Protein AF-A0A087U2T3-F1 (afdb_monomer_lite)

pLDDT: mean 76.23, std 14.1, range [38.44, 92.0]

Organism: Stegodyphus mimosarum (NCBI:txid407821)

Structure (mmCIF, N/CA/C/O backbone):
data_AF-A0A087U2T3-F1
#
_entry.id   AF-A0A087U2T3-F1
#
loop_
_atom_site.group_PDB
_atom_site.id
_atom_site.type_symbol
_atom_site.label_atom_id
_atom_site.label_alt_id
_atom_site.label_comp_id
_atom_site.label_asym_id
_atom_site.label_entity_id
_atom_site.label_seq_id
_atom_site.pdbx_PDB_ins_code
_atom_site.Cartn_x
_atom_site.Cartn_y
_atom_site.Cartn_z
_atom_site.occupancy
_atom_site.B_iso_or_equiv
_atom_site.auth_seq_id
_atom_site.auth_comp_id
_atom_site.auth_asym_id
_atom_site.auth_atom_id
_atom_site.pdbx_PDB_model_num
ATOM 1 N N . MET A 1 1 ? 1.652 -4.474 -56.822 1.00 38.44 1 MET A N 1
ATOM 2 C CA . MET A 1 1 ? 2.718 -4.972 -55.928 1.00 38.44 1 MET A CA 1
ATOM 3 C C . MET A 1 1 ? 3.278 -3.776 -55.171 1.00 38.44 1 MET A C 1
ATOM 5 O O . MET A 1 1 ? 4.073 -3.035 -55.727 1.00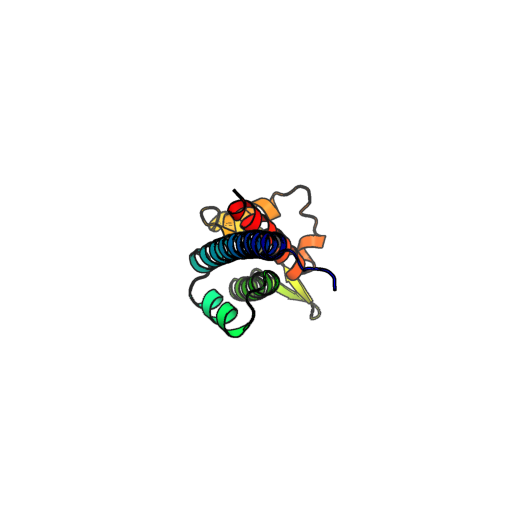 38.44 1 MET A O 1
ATOM 9 N N . MET A 1 2 ? 2.769 -3.500 -53.968 1.00 44.72 2 MET A N 1
ATOM 10 C CA . MET A 1 2 ? 3.305 -2.436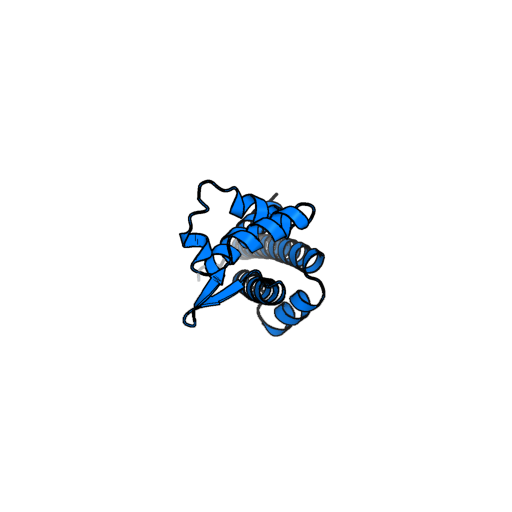 -53.112 1.00 44.72 2 MET A CA 1
ATOM 11 C C . MET A 1 2 ? 4.484 -3.017 -52.333 1.00 44.72 2 MET A C 1
ATOM 13 O O . MET A 1 2 ? 4.301 -3.924 -51.525 1.00 44.72 2 MET A O 1
ATOM 17 N N . GLY A 1 3 ? 5.692 -2.541 -52.640 1.00 48.22 3 GLY A N 1
ATOM 18 C CA . GLY A 1 3 ? 6.906 -2.896 -51.916 1.00 48.22 3 GLY A CA 1
ATOM 19 C C . GLY A 1 3 ? 6.799 -2.401 -50.480 1.00 48.22 3 GLY A C 1
ATOM 20 O O . GLY A 1 3 ? 6.889 -1.202 -50.222 1.00 48.22 3 GLY A O 1
ATOM 21 N N . LEU A 1 4 ? 6.562 -3.329 -49.555 1.00 48.16 4 LEU A N 1
ATOM 22 C CA . LEU A 1 4 ? 6.603 -3.070 -48.125 1.00 48.16 4 LEU A CA 1
ATOM 23 C C . LEU A 1 4 ? 8.056 -2.722 -47.778 1.00 48.16 4 LEU A C 1
ATOM 25 O O . LEU A 1 4 ? 8.941 -3.575 -47.785 1.00 48.16 4 LEU A O 1
ATOM 29 N N . ASN A 1 5 ? 8.306 -1.429 -47.603 1.00 53.88 5 ASN A N 1
ATOM 30 C CA . ASN A 1 5 ? 9.637 -0.853 -47.500 1.00 53.88 5 ASN A CA 1
ATOM 31 C C . ASN A 1 5 ? 10.332 -1.410 -46.242 1.00 53.88 5 ASN A C 1
ATOM 33 O O . ASN A 1 5 ? 9.927 -1.097 -45.123 1.00 53.88 5 ASN A O 1
ATOM 37 N N . TRP A 1 6 ? 11.355 -2.256 -46.415 1.00 50.69 6 TRP A N 1
ATOM 38 C CA . TRP A 1 6 ? 12.090 -2.958 -45.343 1.00 50.69 6 TRP A CA 1
ATOM 39 C C . TRP A 1 6 ? 12.544 -2.021 -44.205 1.00 50.69 6 TRP A C 1
ATOM 41 O O . TRP A 1 6 ? 12.528 -2.388 -43.032 1.00 50.69 6 TRP A O 1
ATOM 51 N N . GLN A 1 7 ? 12.842 -0.762 -44.534 1.00 49.47 7 GLN A N 1
ATOM 52 C CA . GLN A 1 7 ? 13.206 0.288 -43.578 1.00 49.47 7 GLN A CA 1
ATOM 53 C C . GLN A 1 7 ? 12.077 0.649 -42.587 1.00 49.47 7 GLN A C 1
ATOM 55 O O . GLN A 1 7 ? 12.356 0.948 -41.428 1.00 49.47 7 GLN A O 1
ATOM 60 N N . VAL A 1 8 ? 10.806 0.574 -43.000 1.00 53.56 8 VAL A N 1
ATOM 61 C CA . VAL A 1 8 ? 9.640 0.872 -42.144 1.00 53.56 8 VAL A CA 1
ATOM 62 C C . VAL A 1 8 ? 9.390 -0.258 -41.140 1.00 53.56 8 VAL A C 1
ATOM 64 O O . VAL A 1 8 ? 9.059 0.008 -39.986 1.00 53.56 8 VAL A O 1
ATOM 67 N N . LEU A 1 9 ? 9.617 -1.514 -41.542 1.00 53.47 9 LEU A N 1
ATOM 68 C CA . LEU A 1 9 ? 9.526 -2.677 -40.651 1.00 53.47 9 LEU A CA 1
ATOM 69 C C . LEU A 1 9 ? 10.614 -2.658 -39.567 1.00 53.47 9 LEU A C 1
ATOM 71 O O . LEU A 1 9 ? 10.316 -2.928 -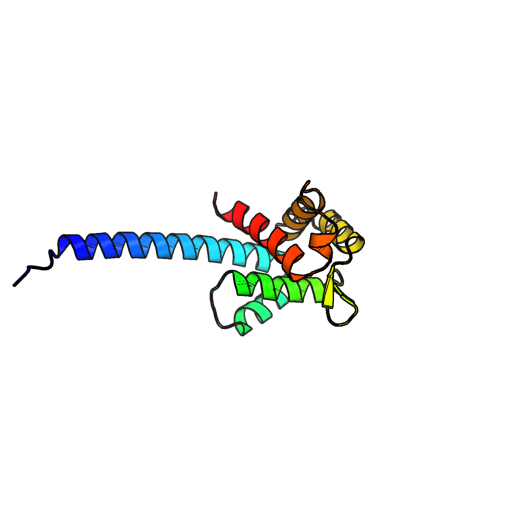38.404 1.00 53.47 9 LEU A O 1
ATOM 75 N N . CYS A 1 10 ? 11.850 -2.286 -39.915 1.00 50.34 10 CYS A N 1
ATOM 76 C CA . CYS A 1 10 ? 12.934 -2.159 -38.938 1.00 50.34 10 CYS A CA 1
ATOM 77 C C . CYS A 1 10 ? 12.682 -1.030 -37.928 1.00 50.34 10 CYS A C 1
ATOM 79 O O . CYS A 1 10 ? 12.897 -1.228 -36.735 1.00 50.34 10 CYS A O 1
ATOM 81 N N . LEU A 1 11 ? 12.174 0.128 -38.368 1.00 50.56 11 LEU A N 1
ATOM 82 C CA . LEU A 1 11 ? 11.835 1.234 -37.464 1.00 50.56 11 LEU A CA 1
ATOM 83 C C . LEU A 1 11 ? 10.682 0.866 -36.518 1.00 50.56 11 LEU A C 1
ATOM 85 O O . LEU A 1 11 ? 10.800 1.074 -35.313 1.00 50.56 11 LEU A O 1
ATOM 89 N N . ALA A 1 12 ? 9.608 0.251 -37.024 1.00 51.53 12 ALA A N 1
ATOM 90 C CA . ALA A 1 12 ? 8.486 -0.194 -36.192 1.00 51.53 12 ALA A CA 1
ATOM 91 C C . ALA A 1 12 ? 8.906 -1.242 -35.144 1.00 51.53 12 ALA A C 1
ATOM 93 O O . ALA A 1 12 ? 8.437 -1.195 -34.007 1.00 51.53 12 ALA A O 1
ATOM 94 N N . ALA A 1 13 ? 9.827 -2.148 -35.493 1.00 48.47 13 ALA A N 1
ATOM 95 C CA . ALA A 1 13 ? 10.389 -3.111 -34.550 1.00 48.47 13 ALA A CA 1
ATOM 96 C C . ALA A 1 13 ? 11.211 -2.425 -33.446 1.00 48.47 13 ALA A C 1
ATOM 98 O O . ALA A 1 13 ? 11.052 -2.768 -32.281 1.00 48.47 13 ALA A O 1
ATOM 99 N N . ILE A 1 14 ? 12.029 -1.419 -33.768 1.00 52.19 14 ILE A N 1
ATOM 100 C CA . ILE A 1 14 ? 12.837 -0.691 -32.773 1.00 52.19 14 ILE A CA 1
ATOM 101 C C . ILE A 1 14 ? 11.945 0.098 -31.801 1.00 52.19 14 ILE A C 1
ATOM 103 O O . ILE A 1 14 ? 12.166 0.039 -30.592 1.00 52.19 14 ILE A O 1
ATOM 107 N N . PHE A 1 15 ? 10.897 0.769 -32.296 1.00 46.47 15 PHE A N 1
ATOM 108 C CA . PHE A 1 15 ? 9.927 1.459 -31.434 1.00 46.47 15 PHE A CA 1
ATOM 109 C C . PHE A 1 15 ? 9.133 0.481 -30.558 1.00 46.47 15 PHE A C 1
ATOM 111 O O . PHE A 1 15 ? 8.950 0.737 -29.370 1.00 46.47 15 PHE A O 1
ATOM 118 N N . ALA A 1 16 ? 8.703 -0.663 -31.099 1.00 45.94 16 ALA A N 1
ATOM 119 C CA . ALA A 1 16 ? 8.009 -1.684 -30.318 1.00 45.94 16 ALA A CA 1
ATOM 120 C C . ALA A 1 16 ? 8.917 -2.304 -29.240 1.00 45.94 16 ALA A C 1
ATOM 122 O O . ALA A 1 16 ? 8.475 -2.495 -28.111 1.00 45.94 16 ALA A O 1
ATOM 123 N N . ILE A 1 17 ? 10.190 -2.572 -29.548 1.00 47.75 17 ILE A N 1
ATOM 124 C CA . ILE A 1 17 ? 11.160 -3.122 -28.590 1.00 47.75 17 ILE A CA 1
ATOM 125 C C . ILE A 1 17 ? 11.495 -2.097 -27.499 1.00 47.75 17 ILE A C 1
ATOM 127 O O . ILE A 1 17 ? 11.540 -2.474 -26.331 1.00 47.75 17 ILE A O 1
ATOM 131 N N . GLY A 1 18 ? 11.662 -0.814 -27.845 1.00 43.38 18 GLY A N 1
ATOM 132 C CA . GLY A 1 18 ? 11.885 0.264 -26.872 1.00 43.38 18 GLY A CA 1
ATOM 133 C C . GLY A 1 18 ? 10.723 0.408 -25.886 1.00 43.38 18 GLY A C 1
ATOM 134 O O . GLY A 1 18 ? 10.920 0.333 -24.679 1.00 43.38 18 GLY A O 1
ATOM 135 N N . VAL A 1 19 ? 9.486 0.464 -26.392 1.00 51.56 19 VAL A N 1
ATOM 136 C CA . VAL A 1 19 ? 8.275 0.560 -25.555 1.00 51.56 19 VAL A CA 1
ATOM 137 C C . VAL A 1 19 ? 8.071 -0.688 -24.683 1.00 51.56 19 VAL A C 1
ATOM 139 O O . VAL A 1 19 ? 7.580 -0.594 -23.556 1.00 51.56 19 VAL A O 1
ATOM 142 N N . VAL A 1 20 ? 8.438 -1.878 -25.166 1.00 54.06 20 VAL A N 1
ATOM 143 C CA . VAL A 1 20 ? 8.369 -3.117 -24.371 1.00 54.06 20 VAL A CA 1
ATOM 144 C C . VAL A 1 20 ? 9.475 -3.162 -23.309 1.00 54.06 20 VAL A C 1
ATOM 146 O O . VAL A 1 20 ? 9.209 -3.584 -22.184 1.00 54.06 20 VAL A O 1
ATOM 149 N N . ALA A 1 21 ? 10.686 -2.694 -23.621 1.00 57.06 21 ALA A N 1
ATOM 150 C CA . ALA A 1 21 ? 11.801 -2.625 -22.678 1.00 57.06 21 ALA A CA 1
ATOM 151 C C . ALA A 1 21 ? 11.535 -1.625 -21.539 1.00 57.06 21 ALA A C 1
ATOM 153 O O . ALA A 1 21 ? 11.720 -1.979 -20.372 1.00 57.06 21 ALA A O 1
ATOM 154 N N . ASP A 1 22 ? 11.005 -0.441 -21.857 1.00 59.69 22 ASP A N 1
ATOM 155 C CA . ASP A 1 22 ? 10.621 0.578 -20.869 1.00 59.69 22 ASP A CA 1
ATOM 156 C C . ASP A 1 22 ? 9.518 0.067 -19.929 1.00 59.69 22 ASP A C 1
ATOM 158 O O . ASP A 1 22 ? 9.569 0.254 -18.709 1.00 59.69 22 ASP A O 1
ATOM 162 N N . ASN A 1 23 ? 8.543 -0.671 -20.471 1.00 69.38 23 ASN A N 1
ATOM 163 C CA . ASN A 1 23 ? 7.504 -1.308 -19.663 1.00 69.38 23 ASN A CA 1
ATOM 164 C C . ASN A 1 23 ? 8.059 -2.420 -18.760 1.00 69.38 23 ASN A C 1
ATOM 166 O O . ASN A 1 23 ? 7.623 -2.550 -17.615 1.00 69.38 23 ASN A O 1
ATOM 170 N N . ASN A 1 24 ? 9.036 -3.199 -19.231 1.00 74.31 24 ASN A N 1
ATOM 171 C CA . ASN A 1 24 ? 9.676 -4.236 -18.420 1.00 74.31 24 ASN A CA 1
ATOM 172 C C . ASN A 1 24 ? 10.501 -3.641 -17.271 1.00 74.31 24 ASN A C 1
ATOM 174 O O . ASN A 1 24 ? 10.446 -4.159 -16.157 1.00 74.31 24 ASN A O 1
ATOM 178 N N . ALA A 1 25 ? 11.228 -2.546 -17.507 1.00 81.31 25 ALA A N 1
ATOM 179 C CA . ALA A 1 25 ? 11.977 -1.849 -16.464 1.00 81.31 25 ALA A CA 1
ATOM 180 C C . ALA A 1 25 ? 11.047 -1.309 -15.365 1.0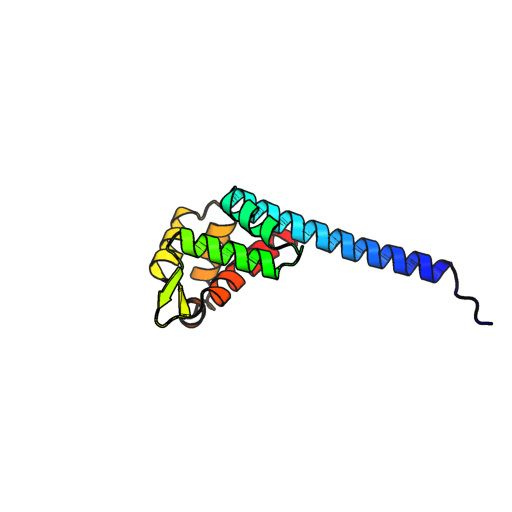0 81.31 25 ALA A C 1
ATOM 182 O O . ALA A 1 25 ? 11.294 -1.531 -14.177 1.00 81.31 25 ALA A O 1
ATOM 183 N N . LEU A 1 26 ? 9.926 -0.693 -15.757 1.00 82.56 26 LEU A N 1
ATOM 184 C CA . LEU A 1 26 ? 8.907 -0.213 -14.825 1.00 82.56 26 LEU A CA 1
ATOM 185 C C . LEU A 1 26 ? 8.312 -1.356 -13.990 1.00 82.56 26 LEU A C 1
ATOM 187 O O . LEU A 1 26 ? 8.227 -1.251 -12.765 1.00 82.56 26 LEU A O 1
ATOM 191 N N . ILE A 1 27 ? 7.925 -2.462 -14.633 1.00 79.62 27 ILE A N 1
ATOM 192 C CA . ILE A 1 27 ? 7.368 -3.639 -13.950 1.00 79.62 27 ILE A CA 1
ATOM 193 C C . ILE A 1 27 ? 8.391 -4.238 -12.977 1.00 79.62 27 ILE A C 1
ATOM 195 O O . ILE A 1 27 ? 8.037 -4.536 -11.837 1.00 79.62 27 ILE A O 1
ATOM 199 N N . ASN A 1 28 ? 9.655 -4.361 -13.388 1.00 83.81 28 ASN A N 1
ATOM 200 C CA . ASN A 1 28 ? 10.724 -4.893 -12.544 1.00 83.81 28 ASN A CA 1
ATOM 201 C C . ASN A 1 28 ? 11.023 -3.987 -11.345 1.00 83.81 28 ASN A C 1
ATOM 203 O O . ASN A 1 28 ? 11.206 -4.491 -10.239 1.00 83.81 28 ASN A O 1
ATOM 207 N N . CYS A 1 29 ? 11.025 -2.663 -11.531 1.00 87.50 29 CYS A N 1
ATOM 208 C CA . CYS A 1 29 ? 11.189 -1.715 -10.429 1.00 87.50 29 CYS A CA 1
ATOM 209 C C . CYS A 1 29 ? 10.047 -1.836 -9.413 1.00 87.50 29 CYS A C 1
ATOM 211 O O . CYS A 1 29 ? 10.295 -1.950 -8.211 1.00 87.50 29 CYS A O 1
ATOM 213 N N . ILE A 1 30 ? 8.798 -1.867 -9.892 1.00 86.25 30 ILE A N 1
ATOM 214 C CA . ILE A 1 30 ? 7.623 -2.025 -9.032 1.00 86.25 30 ILE A CA 1
ATOM 215 C C . ILE A 1 30 ? 7.719 -3.347 -8.268 1.00 86.25 30 ILE A C 1
ATOM 217 O O . ILE A 1 30 ? 7.632 -3.342 -7.043 1.00 86.25 30 ILE A O 1
ATOM 221 N N . HIS A 1 31 ? 7.957 -4.462 -8.964 1.00 84.19 31 HIS A N 1
ATOM 222 C CA . HIS A 1 31 ? 8.145 -5.765 -8.329 1.00 84.19 31 HIS A CA 1
ATOM 223 C C . HIS A 1 31 ? 9.228 -5.687 -7.253 1.00 84.19 31 HIS A C 1
ATOM 225 O O . HIS A 1 31 ? 8.971 -6.058 -6.112 1.00 84.19 31 HIS A O 1
ATOM 231 N N . GLY A 1 32 ? 10.417 -5.175 -7.585 1.00 86.25 32 GLY A N 1
ATOM 232 C CA . GLY A 1 32 ? 11.546 -5.086 -6.662 1.00 86.25 32 GLY A CA 1
ATOM 233 C C . GLY A 1 32 ? 11.200 -4.350 -5.368 1.00 86.25 32 GLY A C 1
ATOM 234 O O . GLY A 1 32 ? 11.546 -4.829 -4.291 1.00 86.25 32 GLY A O 1
ATOM 235 N N . LYS A 1 33 ? 10.448 -3.246 -5.452 1.00 89.75 33 LYS A N 1
ATOM 236 C CA . LYS A 1 33 ? 9.984 -2.491 -4.276 1.00 89.75 33 LYS A CA 1
ATOM 237 C C . LYS A 1 33 ? 8.984 -3.278 -3.432 1.00 89.75 33 LYS A C 1
ATOM 239 O O . LYS A 1 33 ? 9.116 -3.314 -2.215 1.00 89.75 33 LYS A O 1
ATOM 244 N N . TYR A 1 34 ? 8.016 -3.939 -4.065 1.00 86.56 34 TYR A N 1
ATOM 245 C CA . TYR A 1 34 ? 7.044 -4.760 -3.342 1.00 86.56 34 TYR A CA 1
ATOM 246 C C . TYR A 1 34 ? 7.685 -5.996 -2.698 1.00 86.56 34 TYR A C 1
ATOM 248 O O . TYR A 1 34 ? 7.390 -6.313 -1.550 1.00 86.56 34 TYR A O 1
ATOM 256 N N . LYS A 1 35 ? 8.614 -6.653 -3.397 1.00 86.44 35 LYS A N 1
ATOM 257 C CA . LYS A 1 35 ? 9.379 -7.789 -2.874 1.00 86.44 35 LYS A CA 1
ATOM 258 C C . LYS A 1 35 ? 10.297 -7.386 -1.721 1.00 86.44 35 LYS A C 1
ATOM 260 O O . LYS A 1 35 ? 10.401 -8.141 -0.762 1.00 86.44 35 LYS A O 1
ATOM 265 N N . ALA A 1 36 ? 10.947 -6.224 -1.797 1.00 88.56 36 ALA A N 1
ATOM 266 C CA . ALA A 1 36 ? 11.808 -5.732 -0.723 1.00 88.56 36 ALA A CA 1
ATOM 267 C C . ALA A 1 36 ? 11.035 -5.516 0.587 1.00 88.56 36 ALA A C 1
ATOM 269 O O . ALA A 1 36 ? 11.545 -5.827 1.658 1.00 88.56 36 ALA A O 1
ATOM 270 N N . ASP A 1 37 ? 9.800 -5.027 0.486 1.00 86.62 37 ASP A N 1
ATOM 271 C CA . ASP A 1 37 ? 8.999 -4.646 1.645 1.00 86.62 37 ASP A CA 1
ATOM 272 C C . ASP A 1 37 ? 8.127 -5.796 2.190 1.00 86.62 37 ASP A C 1
ATOM 274 O O . ASP A 1 37 ? 7.896 -5.864 3.394 1.00 86.62 37 ASP A O 1
ATOM 278 N N . LEU A 1 38 ? 7.635 -6.694 1.326 1.00 83.00 38 LEU A N 1
ATOM 279 C CA . LEU A 1 38 ? 6.676 -7.760 1.685 1.00 83.00 38 LEU A CA 1
ATOM 280 C C . LEU A 1 38 ? 7.276 -9.173 1.640 1.00 83.00 38 LEU A C 1
ATOM 282 O O . LEU A 1 38 ? 6.655 -10.138 2.087 1.00 83.00 38 LEU A O 1
ATOM 286 N N . GLY A 1 39 ? 8.480 -9.322 1.089 1.00 83.94 39 GLY A N 1
ATOM 287 C CA . GLY A 1 39 ? 9.227 -10.573 1.105 1.00 83.94 39 GLY A CA 1
ATOM 288 C C . GLY A 1 39 ? 8.566 -11.732 0.348 1.00 83.94 39 GLY A C 1
ATOM 289 O O . GLY A 1 39 ? 8.011 -11.583 -0.745 1.00 83.94 39 GLY A O 1
ATOM 290 N N . SER A 1 40 ? 8.688 -12.929 0.922 1.00 79.44 40 SER A N 1
ATOM 291 C CA . SER A 1 40 ? 8.366 -14.209 0.279 1.00 79.44 40 SER A CA 1
ATOM 292 C C . SER A 1 40 ? 6.872 -14.451 0.058 1.00 79.44 40 SER A C 1
ATOM 294 O O . SER A 1 40 ? 6.509 -15.187 -0.865 1.00 79.44 40 SER A O 1
ATOM 296 N N . ASN A 1 41 ? 5.998 -13.843 0.863 1.00 76.06 41 ASN A N 1
ATOM 297 C CA . ASN A 1 41 ? 4.549 -13.985 0.703 1.00 76.06 41 ASN A CA 1
ATOM 298 C C . ASN A 1 41 ? 4.077 -13.275 -0.572 1.00 76.06 41 ASN A C 1
ATOM 300 O O . ASN A 1 41 ? 3.423 -13.892 -1.420 1.00 76.06 41 ASN A O 1
ATOM 304 N N . TYR A 1 42 ? 4.563 -12.047 -0.792 1.00 82.81 42 TYR A N 1
ATOM 305 C CA . TYR A 1 42 ? 4.355 -11.325 -2.043 1.00 82.81 42 TYR A CA 1
ATOM 306 C C . TYR A 1 42 ? 4.873 -12.115 -3.246 1.00 82.81 42 TYR A C 1
ATOM 308 O O . TYR A 1 42 ? 4.161 -12.256 -4.237 1.00 82.81 42 TYR A O 1
ATOM 316 N N . GLU A 1 43 ? 6.082 -12.676 -3.161 1.00 80.12 43 GLU A N 1
ATOM 317 C CA . GLU A 1 43 ? 6.669 -13.460 -4.253 1.00 80.12 43 GLU A CA 1
ATOM 318 C C . GLU A 1 43 ? 5.859 -14.734 -4.547 1.00 80.12 43 GLU A C 1
ATOM 320 O O . GLU A 1 43 ? 5.619 -15.082 -5.706 1.00 80.12 43 GLU A O 1
ATOM 325 N N . THR A 1 44 ? 5.354 -15.391 -3.502 1.00 82.25 44 THR A N 1
ATOM 326 C CA . THR A 1 44 ? 4.469 -16.554 -3.626 1.00 82.25 44 THR A CA 1
ATOM 327 C C . THR A 1 44 ? 3.161 -16.185 -4.323 1.00 82.25 44 THR A C 1
ATOM 329 O O . THR A 1 44 ? 2.751 -16.886 -5.254 1.00 82.25 44 THR A O 1
ATOM 332 N N . CYS A 1 45 ? 2.518 -15.083 -3.929 1.00 82.50 45 CYS A N 1
ATOM 333 C CA . CYS A 1 45 ? 1.318 -14.597 -4.607 1.00 82.50 45 CYS A CA 1
ATOM 334 C C . CYS A 1 45 ? 1.611 -14.207 -6.063 1.00 82.50 45 CYS A C 1
ATOM 336 O O . CYS A 1 45 ? 0.917 -14.643 -6.988 1.00 82.50 45 CYS A O 1
ATOM 338 N N . TYR A 1 46 ? 2.671 -13.427 -6.279 1.00 78.44 46 TYR A N 1
ATOM 339 C CA . TYR A 1 46 ? 3.047 -12.908 -7.588 1.00 78.44 46 TYR A CA 1
ATOM 340 C C . TYR A 1 46 ? 3.261 -14.048 -8.587 1.00 78.44 46 TYR A C 1
ATOM 342 O O . TYR A 1 46 ? 2.653 -14.051 -9.662 1.00 78.44 46 TYR A O 1
ATOM 350 N N . ASN A 1 47 ? 4.025 -15.072 -8.197 1.00 76.81 47 ASN A N 1
ATOM 351 C CA . ASN A 1 47 ? 4.313 -16.240 -9.029 1.00 76.81 47 ASN A CA 1
ATOM 352 C C . ASN A 1 47 ? 3.062 -17.079 -9.334 1.00 76.81 47 ASN A C 1
ATOM 354 O O . ASN A 1 47 ? 2.902 -17.577 -10.452 1.00 76.81 47 ASN A O 1
ATOM 358 N N . ARG A 1 48 ? 2.127 -17.204 -8.380 1.00 73.44 48 ARG A N 1
ATOM 359 C CA . ARG A 1 48 ? 0.845 -17.903 -8.596 1.00 73.44 48 ARG A CA 1
ATOM 360 C C . ARG A 1 48 ? -0.066 -17.178 -9.587 1.00 73.44 48 ARG A C 1
ATOM 362 O O . ARG A 1 48 ? -0.861 -17.825 -10.265 1.00 73.44 48 ARG A O 1
ATOM 369 N N . SER A 1 49 ? 0.065 -15.859 -9.718 1.00 66.75 49 SER A N 1
ATOM 370 C CA . SER A 1 49 ? -0.819 -15.044 -10.557 1.00 66.75 49 SER A CA 1
ATOM 371 C C . SER A 1 49 ? -0.622 -15.211 -12.079 1.00 66.75 49 SER A C 1
ATOM 373 O O . SER A 1 49 ? -1.437 -14.697 -12.851 1.00 66.75 49 SER A O 1
ATOM 375 N N . ARG A 1 50 ? 0.414 -15.960 -12.514 1.00 57.47 50 ARG A N 1
ATOM 376 C CA . ARG A 1 50 ? 0.733 -16.393 -13.900 1.00 57.47 50 ARG A CA 1
ATOM 377 C C . ARG A 1 50 ? 0.799 -15.302 -14.995 1.00 57.47 50 ARG A C 1
ATOM 379 O O . ARG A 1 50 ? 1.069 -15.642 -16.143 1.00 57.47 50 ARG A O 1
ATOM 386 N N . ALA A 1 51 ? 0.606 -14.015 -14.691 1.00 52.66 51 ALA A N 1
ATOM 387 C CA . ALA A 1 51 ? 0.585 -12.926 -15.674 1.00 52.66 51 ALA A CA 1
ATOM 388 C C . ALA A 1 51 ? 1.361 -11.684 -15.192 1.00 52.66 51 ALA A C 1
ATOM 390 O O . ALA A 1 51 ? 1.085 -11.160 -14.116 1.00 52.66 51 ALA A O 1
ATOM 391 N N . LEU A 1 52 ? 2.275 -11.163 -16.024 1.00 50.62 52 LEU A N 1
ATOM 392 C CA . LEU A 1 52 ? 3.141 -9.995 -15.760 1.00 50.62 52 LEU A CA 1
ATOM 393 C C . LEU A 1 52 ? 2.397 -8.639 -15.846 1.00 50.62 52 LEU A C 1
ATOM 395 O O . LEU A 1 52 ? 2.840 -7.727 -16.540 1.00 50.62 52 LEU A O 1
ATOM 399 N N . ARG A 1 53 ? 1.227 -8.493 -15.209 1.00 64.50 53 ARG A N 1
ATOM 400 C CA . ARG A 1 53 ? 0.404 -7.270 -15.316 1.00 64.50 53 ARG A CA 1
ATOM 401 C C . ARG A 1 53 ? 0.371 -6.469 -14.005 1.00 64.50 53 ARG A C 1
ATOM 403 O O . ARG A 1 53 ? 0.182 -7.077 -12.951 1.00 64.50 53 ARG A O 1
ATOM 410 N N . PRO A 1 54 ? 0.438 -5.122 -14.059 1.00 61.88 54 PRO A N 1
ATOM 411 C CA . PRO A 1 54 ? 0.262 -4.216 -12.912 1.00 61.88 54 PRO A CA 1
ATOM 412 C C . PRO A 1 54 ? -0.902 -4.572 -11.977 1.00 61.88 54 PRO A C 1
ATOM 414 O O . PRO A 1 54 ? -0.778 -4.514 -10.756 1.00 61.88 54 PRO A O 1
ATOM 417 N N . GLU A 1 55 ? -2.023 -5.016 -12.547 1.00 67.38 55 GLU A N 1
ATOM 418 C CA . GLU A 1 55 ? -3.219 -5.398 -11.791 1.00 67.38 55 GLU A CA 1
ATOM 419 C C . GLU A 1 55 ? -2.983 -6.569 -10.825 1.00 67.38 55 GLU A C 1
ATOM 421 O O . GLU A 1 55 ? -3.604 -6.613 -9.766 1.00 67.38 55 GLU A O 1
ATOM 426 N N . ARG A 1 56 ? -2.052 -7.485 -11.133 1.00 73.19 56 ARG A N 1
ATOM 427 C CA . ARG A 1 56 ? -1.712 -8.609 -10.247 1.00 73.19 56 ARG A CA 1
ATOM 428 C C . ARG A 1 56 ? -0.856 -8.181 -9.064 1.00 73.19 56 ARG A C 1
ATOM 430 O O . ARG A 1 56 ? -1.083 -8.675 -7.966 1.00 73.19 56 ARG A O 1
ATOM 437 N N . VAL A 1 57 ? 0.060 -7.227 -9.256 1.00 71.19 57 VAL A N 1
ATOM 438 C CA . VAL A 1 57 ? 0.831 -6.637 -8.146 1.00 71.19 57 VAL A CA 1
ATOM 439 C C . VAL A 1 57 ? -0.119 -5.993 -7.141 1.00 71.19 57 VAL A C 1
ATOM 441 O O . VAL A 1 57 ? 0.025 -6.215 -5.942 1.00 71.19 57 VAL A O 1
ATOM 444 N N . LYS A 1 58 ? -1.141 -5.276 -7.628 1.00 75.44 58 LYS A N 1
ATOM 445 C CA . LYS A 1 58 ? -2.192 -4.716 -6.773 1.00 75.44 58 LYS A CA 1
ATOM 446 C C . LYS A 1 58 ? -2.949 -5.800 -6.002 1.00 75.44 58 LYS A C 1
ATOM 448 O O . LYS A 1 58 ? -3.127 -5.654 -4.798 1.00 75.44 58 LYS A O 1
ATOM 453 N N . SER A 1 59 ? -3.381 -6.874 -6.668 1.00 79.69 59 SER A N 1
ATOM 454 C CA . SER A 1 59 ? -4.076 -7.983 -5.997 1.00 79.69 59 SER A CA 1
ATOM 455 C C . SER A 1 59 ? -3.209 -8.652 -4.930 1.00 79.69 59 SER A C 1
ATOM 457 O O . SER A 1 59 ? -3.692 -8.872 -3.826 1.00 79.69 59 SER A O 1
ATOM 459 N N . CYS A 1 60 ? -1.933 -8.916 -5.220 1.00 81.50 60 CYS A N 1
ATOM 460 C CA . CYS A 1 60 ? -1.023 -9.521 -4.248 1.00 81.50 60 CYS A CA 1
ATOM 461 C C . CYS A 1 60 ? -0.746 -8.607 -3.064 1.00 81.50 60 CYS A C 1
ATOM 463 O O . CYS A 1 60 ? -0.761 -9.053 -1.925 1.00 81.50 60 CYS A O 1
ATOM 465 N N . TYR A 1 61 ? -0.579 -7.311 -3.310 1.00 79.25 61 TYR A N 1
ATOM 466 C CA . TYR A 1 61 ? -0.477 -6.354 -2.222 1.00 79.25 61 TYR A CA 1
ATOM 467 C C . TYR A 1 61 ? -1.738 -6.327 -1.351 1.00 79.25 61 TYR A C 1
ATOM 469 O O . TYR A 1 61 ? -1.636 -6.290 -0.131 1.00 79.25 61 TYR A O 1
ATOM 477 N N . GLN A 1 62 ? -2.926 -6.388 -1.954 1.00 79.44 62 GLN A N 1
ATOM 478 C CA . GLN A 1 62 ? -4.180 -6.439 -1.207 1.00 79.44 62 GLN A CA 1
ATOM 479 C C . GLN A 1 62 ? -4.282 -7.698 -0.323 1.00 79.44 62 GLN A C 1
ATOM 481 O O . GLN A 1 62 ? -4.834 -7.622 0.775 1.00 79.44 62 GLN A O 1
ATOM 486 N N . GLU A 1 63 ? -3.743 -8.839 -0.769 1.00 78.00 63 GLU A N 1
ATOM 487 C CA . GLU A 1 63 ? -3.618 -10.046 0.060 1.00 78.00 63 GLU A CA 1
ATOM 488 C C . GLU A 1 63 ? -2.648 -9.837 1.232 1.00 78.00 63 GLU A C 1
ATOM 490 O O . GLU A 1 63 ? -2.998 -10.158 2.367 1.00 78.00 63 GLU A O 1
ATOM 495 N N . GLU A 1 64 ? -1.491 -9.211 1.005 1.00 77.81 64 GLU A N 1
ATOM 496 C CA . GLU A 1 64 ? -0.544 -8.885 2.083 1.00 77.81 64 GLU A CA 1
ATOM 497 C C . GLU A 1 64 ? -1.124 -7.885 3.092 1.00 77.81 64 GLU A C 1
ATOM 499 O O . GLU A 1 64 ? -0.967 -8.061 4.296 1.00 77.81 64 GLU A O 1
ATOM 504 N N . MET A 1 65 ? -1.873 -6.871 2.644 1.00 77.19 65 MET A N 1
ATOM 505 C CA . MET A 1 65 ? -2.578 -5.947 3.545 1.00 77.19 65 MET A CA 1
ATOM 506 C C . MET A 1 65 ? -3.622 -6.660 4.416 1.00 77.19 65 MET A C 1
ATOM 508 O O . MET A 1 65 ? -3.918 -6.213 5.524 1.00 77.19 65 MET A O 1
ATOM 512 N N . LYS A 1 66 ? -4.191 -7.761 3.916 1.00 79.44 66 LYS A N 1
ATOM 513 C CA . LYS A 1 66 ? -5.071 -8.648 4.683 1.00 79.44 66 LYS A CA 1
ATOM 514 C C . LYS A 1 66 ? -4.300 -9.397 5.764 1.00 79.44 66 LYS A C 1
ATOM 516 O O . LYS A 1 66 ? -4.765 -9.460 6.895 1.00 79.44 66 LYS A O 1
ATOM 521 N N . ILE A 1 67 ? -3.129 -9.937 5.427 1.00 69.69 67 ILE A N 1
ATOM 522 C CA . ILE A 1 67 ? -2.246 -10.630 6.378 1.00 69.69 67 ILE A CA 1
ATOM 523 C C . ILE A 1 67 ? -1.750 -9.660 7.460 1.00 69.69 67 ILE A C 1
ATOM 525 O O . ILE A 1 67 ? -1.692 -10.022 8.630 1.00 69.69 67 ILE A O 1
ATOM 529 N N . ALA A 1 68 ? -1.458 -8.416 7.078 1.00 68.50 68 ALA A N 1
ATOM 530 C CA . ALA A 1 68 ? -1.053 -7.339 7.977 1.00 68.50 68 ALA A CA 1
ATOM 531 C C . ALA A 1 68 ? -2.214 -6.726 8.788 1.00 68.50 68 ALA A C 1
ATOM 533 O O . ALA A 1 68 ? -2.005 -5.728 9.473 1.00 68.50 68 ALA A O 1
ATOM 534 N N . ASP A 1 69 ? -3.428 -7.285 8.696 1.00 76.81 69 ASP A N 1
ATOM 535 C CA . ASP A 1 69 ? -4.625 -6.861 9.439 1.00 76.81 69 ASP A CA 1
ATOM 536 C C . ASP A 1 69 ? -5.053 -5.395 9.189 1.00 76.81 69 ASP A C 1
ATOM 538 O O . ASP A 1 69 ? -5.804 -4.792 9.954 1.00 76.81 69 ASP A O 1
ATOM 542 N N . VAL A 1 70 ? -4.596 -4.815 8.074 1.00 79.31 70 VAL A N 1
ATOM 543 C CA . VAL A 1 70 ? -4.982 -3.476 7.598 1.00 79.31 70 VAL A CA 1
ATOM 544 C C . VAL A 1 70 ? -6.325 -3.533 6.858 1.00 79.31 70 VAL A C 1
ATOM 546 O O . VAL A 1 70 ? -7.103 -2.577 6.866 1.00 79.31 70 VAL A O 1
ATOM 549 N N . VAL A 1 71 ? -6.614 -4.665 6.212 1.00 81.25 71 VAL A N 1
ATOM 550 C CA . VAL A 1 71 ? -7.889 -4.929 5.536 1.00 81.25 71 VAL A CA 1
ATOM 551 C C . VAL A 1 71 ? -8.796 -5.738 6.450 1.00 81.25 71 VAL A C 1
ATOM 553 O O . VAL A 1 71 ? -8.466 -6.855 6.840 1.00 81.25 71 VAL A O 1
ATOM 556 N N . VAL A 1 72 ? -9.993 -5.218 6.696 1.00 79.88 72 VAL A N 1
ATOM 557 C CA . VAL A 1 72 ? -11.055 -5.899 7.438 1.00 79.88 72 VAL A CA 1
ATOM 558 C C . VAL A 1 72 ? -12.150 -6.352 6.475 1.00 79.88 72 VAL A C 1
ATOM 560 O O . VAL A 1 72 ? -12.405 -5.727 5.446 1.00 79.88 72 VAL A O 1
ATOM 563 N N . THR A 1 73 ? -12.799 -7.479 6.770 1.00 78.88 73 THR A N 1
ATOM 564 C CA . THR A 1 73 ? -13.958 -7.932 5.987 1.00 78.88 73 THR A CA 1
ATOM 565 C C . THR A 1 73 ? -15.228 -7.559 6.735 1.00 78.88 73 THR A C 1
ATOM 567 O O . THR A 1 73 ? -15.500 -8.116 7.796 1.00 78.88 73 THR A O 1
ATOM 570 N N . LYS A 1 74 ? -16.008 -6.631 6.180 1.00 74.50 74 LYS A N 1
ATOM 571 C CA . LYS A 1 74 ? -17.290 -6.180 6.728 1.00 74.50 74 LYS A CA 1
ATOM 572 C C . LYS A 1 74 ? -18.370 -6.364 5.668 1.00 74.50 74 LYS A C 1
ATOM 574 O O . LYS A 1 74 ? -18.170 -5.981 4.523 1.00 74.50 74 LYS A O 1
ATOM 579 N N . ASP A 1 75 ? -19.480 -7.011 6.016 1.00 77.62 75 ASP A N 1
ATOM 580 C CA . ASP A 1 75 ? -20.615 -7.232 5.101 1.00 77.62 75 ASP A CA 1
ATOM 581 C C . ASP A 1 75 ? -20.223 -7.885 3.756 1.00 77.62 75 ASP A C 1
ATOM 583 O O . ASP A 1 75 ? -20.753 -7.559 2.698 1.00 77.62 75 ASP A O 1
ATOM 587 N N . ARG A 1 76 ? -19.265 -8.829 3.795 1.00 75.50 76 ARG A N 1
ATOM 588 C CA . ARG A 1 76 ? -18.641 -9.489 2.621 1.00 75.50 76 ARG A CA 1
ATOM 589 C C . ARG A 1 76 ? -17.833 -8.556 1.703 1.00 75.50 76 ARG A C 1
ATOM 591 O O . ARG A 1 76 ? -17.320 -9.014 0.684 1.00 75.50 76 ARG A O 1
ATOM 598 N N . GLN A 1 77 ? -17.657 -7.293 2.075 1.00 79.62 77 GLN A N 1
ATOM 599 C CA . GLN A 1 77 ? -16.777 -6.342 1.413 1.00 79.62 77 GLN A CA 1
ATOM 600 C C . GLN A 1 77 ? -15.437 -6.266 2.153 1.00 79.62 77 GLN A C 1
ATOM 602 O O . GLN A 1 77 ? -15.376 -6.222 3.380 1.00 79.62 77 GLN A O 1
ATOM 607 N N . MET A 1 78 ? -14.339 -6.265 1.400 1.00 81.50 78 MET A N 1
ATOM 608 C CA . MET A 1 78 ? -13.023 -5.958 1.958 1.00 81.50 78 MET A CA 1
ATOM 609 C C . MET A 1 78 ? -12.887 -4.443 2.060 1.00 81.50 78 MET A C 1
ATOM 611 O O . MET A 1 78 ? -12.782 -3.768 1.035 1.00 81.50 78 MET A O 1
ATOM 615 N N . THR A 1 79 ? -12.877 -3.926 3.280 1.00 85.75 79 THR A N 1
ATOM 616 C CA . THR A 1 79 ? -12.659 -2.512 3.587 1.00 85.75 79 THR A CA 1
ATOM 617 C C . THR A 1 79 ? -11.302 -2.352 4.266 1.00 85.75 79 THR A C 1
ATOM 619 O O . THR A 1 79 ? -10.667 -3.329 4.658 1.00 85.75 79 THR A O 1
ATOM 622 N N . VAL A 1 80 ? -10.826 -1.124 4.402 1.00 85.56 80 VAL A N 1
ATOM 623 C CA . VAL A 1 80 ? -9.573 -0.824 5.095 1.00 85.56 80 VAL A CA 1
ATOM 624 C C . VAL A 1 80 ? -9.896 -0.165 6.419 1.00 85.56 80 VAL A C 1
ATOM 626 O O . VAL A 1 80 ? -10.684 0.778 6.466 1.00 85.56 80 VAL A O 1
ATOM 629 N N . ASP A 1 81 ? -9.282 -0.651 7.491 1.00 87.88 81 ASP A N 1
ATOM 630 C CA . ASP A 1 81 ? -9.277 0.084 8.747 1.00 87.88 81 ASP A CA 1
ATOM 631 C C . ASP A 1 81 ? -8.340 1.287 8.584 1.00 87.88 81 ASP A C 1
ATOM 633 O O . ASP A 1 81 ? -7.120 1.143 8.475 1.00 87.88 81 ASP A O 1
ATOM 637 N N . ARG A 1 82 ? -8.925 2.487 8.505 1.00 86.56 82 ARG A N 1
ATOM 638 C CA . ARG A 1 82 ? -8.183 3.732 8.275 1.00 86.56 82 ARG A CA 1
ATOM 639 C C . ARG A 1 82 ? -7.142 3.988 9.366 1.00 86.56 82 ARG A C 1
ATOM 641 O O . ARG A 1 82 ? -6.065 4.488 9.047 1.00 86.56 82 ARG A O 1
ATOM 648 N N . GLN A 1 83 ? -7.445 3.652 10.620 1.00 87.12 83 GLN A N 1
ATOM 649 C CA . GLN A 1 83 ? -6.517 3.852 11.727 1.00 87.12 83 GLN A CA 1
ATOM 650 C C . GLN A 1 83 ? -5.321 2.912 11.578 1.00 87.12 83 GLN A C 1
ATOM 652 O O . GLN A 1 83 ? -4.187 3.385 11.536 1.00 87.12 83 GLN A O 1
ATOM 657 N N . LYS A 1 84 ? -5.564 1.610 11.385 1.00 88.31 84 LYS A N 1
ATOM 658 C CA . LYS A 1 84 ? -4.482 0.632 11.181 1.00 88.31 84 LYS A CA 1
ATOM 659 C C . LYS A 1 84 ? -3.663 0.916 9.927 1.00 88.31 84 LYS A C 1
ATOM 661 O O . LYS A 1 84 ? -2.451 0.724 9.922 1.00 88.31 84 LYS A O 1
ATOM 666 N N . PHE A 1 85 ? -4.300 1.409 8.864 1.00 88.00 85 PHE A N 1
ATOM 667 C CA . PHE A 1 85 ? -3.599 1.853 7.662 1.00 88.00 85 PHE A CA 1
ATOM 668 C C . PHE A 1 85 ? -2.630 3.000 7.973 1.00 88.00 85 PHE A C 1
ATOM 670 O O . PHE A 1 85 ? -1.478 2.953 7.544 1.00 88.00 85 PHE A O 1
ATOM 677 N N . GLY A 1 86 ? -3.075 4.002 8.737 1.00 87.12 86 GLY A N 1
ATOM 678 C CA . GLY A 1 86 ? -2.240 5.119 9.182 1.00 87.12 86 GLY A CA 1
ATOM 679 C C . GLY A 1 86 ? -1.112 4.682 10.121 1.00 87.12 86 GLY A C 1
ATOM 680 O O . GLY A 1 86 ? 0.030 5.092 9.933 1.00 87.12 86 GLY A O 1
ATOM 681 N N . GLU A 1 87 ? -1.398 3.804 11.082 1.00 89.12 87 GLU A N 1
ATOM 682 C CA . GLU A 1 87 ? -0.402 3.236 12.001 1.00 89.12 87 GLU A CA 1
ATOM 683 C C . GLU A 1 87 ? 0.676 2.461 11.238 1.00 89.12 87 GLU A C 1
ATOM 685 O O . GLU A 1 87 ? 1.867 2.732 11.394 1.00 89.12 87 GLU A O 1
ATOM 690 N N . TYR A 1 88 ? 0.270 1.565 10.333 1.00 86.56 88 TYR A N 1
ATOM 691 C CA . TYR A 1 88 ? 1.204 0.818 9.496 1.00 86.56 88 TYR A CA 1
ATOM 692 C C . TYR A 1 88 ? 2.051 1.758 8.629 1.00 86.56 88 TYR A C 1
ATOM 694 O O . TYR A 1 88 ? 3.269 1.584 8.546 1.00 86.56 88 TYR A O 1
ATOM 702 N N . ALA A 1 89 ? 1.424 2.766 8.013 1.00 88.38 89 ALA A N 1
ATOM 703 C CA . ALA A 1 89 ? 2.104 3.770 7.203 1.00 88.38 89 ALA A CA 1
ATOM 704 C C . ALA A 1 89 ? 3.138 4.570 8.007 1.00 88.38 89 ALA A C 1
ATOM 706 O O . ALA A 1 89 ? 4.223 4.853 7.506 1.00 88.38 89 ALA A O 1
ATOM 707 N N . GLN A 1 90 ? 2.820 4.916 9.256 1.00 88.25 90 GLN A N 1
ATOM 708 C CA . GLN A 1 90 ? 3.717 5.623 10.165 1.00 88.25 90 GLN A CA 1
ATOM 709 C C . GLN A 1 90 ? 4.928 4.746 10.520 1.00 88.25 90 GLN A C 1
ATOM 711 O O . GLN A 1 90 ? 6.071 5.181 10.351 1.00 88.25 90 GLN A O 1
ATOM 716 N N . THR A 1 91 ? 4.675 3.507 10.952 1.00 88.81 91 THR A N 1
ATOM 717 C CA . THR A 1 91 ? 5.693 2.547 11.406 1.00 88.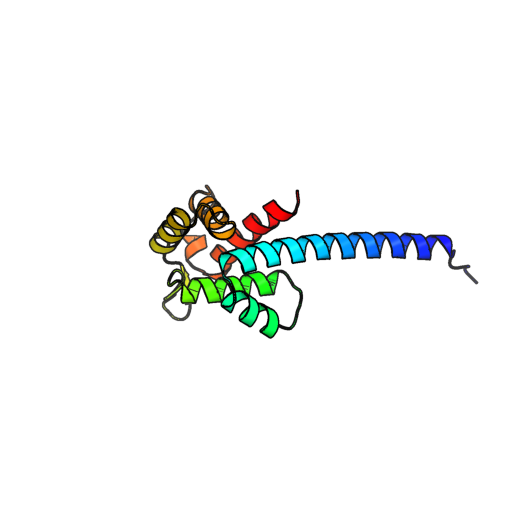81 91 THR A CA 1
ATOM 718 C C . THR A 1 91 ? 6.646 2.121 10.293 1.00 88.81 91 THR A C 1
ATOM 720 O O . THR A 1 91 ? 7.834 1.958 10.547 1.00 88.81 91 THR A O 1
ATOM 723 N N . HIS A 1 92 ? 6.153 1.985 9.060 1.00 87.31 92 HIS A N 1
ATOM 724 C CA . HIS A 1 92 ? 6.938 1.512 7.913 1.00 87.31 92 HIS A CA 1
ATOM 725 C C . HIS A 1 92 ? 7.290 2.638 6.926 1.00 87.31 92 HIS A C 1
ATOM 727 O O . HIS A 1 92 ? 7.606 2.378 5.765 1.00 87.31 92 HIS A O 1
ATOM 733 N N . SER A 1 93 ? 7.225 3.903 7.357 1.00 88.56 93 SER A N 1
ATOM 734 C CA . SER A 1 93 ? 7.408 5.093 6.501 1.00 88.56 93 SER A CA 1
ATOM 735 C C . SER A 1 93 ? 8.791 5.208 5.838 1.00 88.56 93 SER A C 1
ATOM 737 O O . SER A 1 93 ? 8.961 5.970 4.887 1.00 88.56 93 SER A O 1
ATOM 739 N N . ASN A 1 94 ? 9.770 4.443 6.317 1.00 88.38 94 ASN A N 1
ATOM 740 C CA . ASN A 1 94 ? 11.112 4.298 5.755 1.00 88.38 94 ASN A CA 1
ATOM 741 C C . ASN A 1 94 ? 11.188 3.326 4.561 1.00 88.38 94 ASN A C 1
ATOM 743 O O . ASN A 1 94 ? 12.180 3.345 3.832 1.00 88.38 94 ASN A O 1
ATOM 747 N N . ASN A 1 95 ? 10.155 2.513 4.341 1.00 90.00 95 ASN A N 1
ATOM 748 C CA . ASN A 1 95 ? 10.102 1.516 3.275 1.00 90.00 95 ASN A CA 1
ATOM 749 C C . ASN A 1 95 ? 9.282 2.055 2.086 1.00 90.00 95 ASN A C 1
ATOM 751 O O . ASN A 1 95 ? 8.524 3.019 2.222 1.00 90.00 95 ASN A O 1
ATOM 755 N N . ASN A 1 96 ? 9.407 1.449 0.903 1.00 90.62 96 ASN A N 1
ATOM 756 C CA . ASN A 1 96 ? 8.763 1.949 -0.320 1.00 90.62 96 ASN A CA 1
ATOM 757 C C . ASN A 1 96 ? 7.231 2.017 -0.197 1.00 90.62 96 ASN A C 1
ATOM 759 O O . ASN A 1 96 ? 6.611 3.022 -0.549 1.00 90.62 96 ASN A O 1
ATOM 763 N N . ILE A 1 97 ? 6.630 0.943 0.307 1.00 88.06 97 ILE A N 1
ATOM 764 C CA . ILE A 1 97 ? 5.194 0.774 0.493 1.00 88.06 97 ILE A CA 1
ATOM 765 C C . ILE A 1 97 ? 4.708 1.637 1.644 1.00 88.06 97 ILE A C 1
ATOM 767 O O . ILE A 1 97 ? 3.718 2.335 1.474 1.00 88.06 97 ILE A O 1
ATOM 771 N N . GLY A 1 98 ? 5.381 1.633 2.797 1.00 88.75 98 GLY A N 1
ATOM 772 C CA . GLY A 1 98 ? 4.933 2.433 3.938 1.00 88.75 98 GLY A CA 1
ATOM 773 C C . GLY A 1 98 ? 5.002 3.934 3.651 1.00 88.75 98 GLY A C 1
ATOM 774 O O . GLY A 1 98 ? 4.070 4.661 3.990 1.00 88.75 98 GLY A O 1
ATOM 775 N N . LYS A 1 99 ? 6.013 4.394 2.898 1.00 92.00 99 LYS A N 1
ATOM 776 C CA . LYS A 1 99 ? 6.048 5.763 2.364 1.00 92.00 99 LYS A CA 1
ATOM 777 C C . LYS A 1 99 ? 4.865 6.045 1.433 1.00 92.00 99 LYS A C 1
ATOM 779 O O . LYS A 1 99 ? 4.193 7.059 1.594 1.00 92.00 99 LYS A O 1
ATOM 784 N N . ALA A 1 100 ? 4.577 5.147 0.492 1.00 91.25 100 ALA A N 1
ATOM 785 C CA . ALA A 1 100 ? 3.437 5.283 -0.413 1.00 91.25 100 ALA A CA 1
ATOM 786 C C . ALA A 1 100 ? 2.086 5.267 0.328 1.00 91.25 100 ALA A C 1
ATOM 788 O O . ALA A 1 100 ? 1.200 6.055 0.004 1.00 91.25 100 ALA A O 1
ATOM 789 N N . MET A 1 101 ? 1.935 4.423 1.351 1.00 90.44 101 MET A N 1
ATOM 790 C CA . MET A 1 101 ? 0.771 4.411 2.237 1.00 90.44 101 MET A CA 1
ATOM 791 C C . MET A 1 101 ? 0.648 5.728 2.994 1.00 90.44 101 MET A C 1
ATOM 793 O O . MET A 1 101 ? -0.446 6.276 3.050 1.00 90.44 101 MET A O 1
ATOM 797 N N . LYS A 1 102 ? 1.752 6.281 3.505 1.00 91.69 102 LYS A N 1
ATOM 798 C CA . LYS A 1 102 ? 1.753 7.580 4.186 1.00 91.69 102 LYS A CA 1
ATOM 799 C C . LYS A 1 102 ? 1.317 8.697 3.243 1.00 91.69 102 LYS A C 1
ATOM 801 O O . LYS A 1 102 ? 0.417 9.453 3.575 1.00 91.69 102 LYS A O 1
ATOM 806 N N . GLU A 1 103 ? 1.861 8.741 2.029 1.00 91.69 103 GLU A N 1
ATOM 807 C CA . GLU A 1 103 ? 1.427 9.703 1.010 1.00 91.69 103 GLU A CA 1
ATOM 808 C C . GLU A 1 103 ? -0.047 9.538 0.615 1.00 91.69 103 GLU A C 1
ATOM 810 O O . GLU A 1 103 ? -0.714 10.526 0.314 1.00 91.69 103 GLU A O 1
ATOM 815 N N . CYS A 1 104 ? -0.558 8.306 0.587 1.00 90.19 104 CYS A N 1
ATOM 816 C CA . CYS A 1 104 ? -1.975 8.031 0.358 1.00 90.19 104 CYS A CA 1
ATOM 817 C C . CYS A 1 104 ? -2.846 8.427 1.547 1.00 90.19 104 CYS A C 1
ATOM 819 O O . CYS A 1 104 ? -3.962 8.878 1.333 1.00 90.19 104 CYS A O 1
ATOM 821 N N . TYR A 1 105 ? -2.353 8.281 2.776 1.00 89.88 105 TYR A N 1
ATOM 822 C CA . TYR A 1 105 ? -3.060 8.662 3.994 1.00 89.88 105 TYR A CA 1
ATOM 823 C C . TYR A 1 105 ? -3.132 10.185 4.160 1.00 89.88 105 TYR A C 1
ATOM 825 O O . TYR A 1 105 ? -4.196 10.718 4.468 1.00 89.88 105 TYR A O 1
ATOM 833 N N . ASP A 1 106 ? -2.020 10.871 3.885 1.00 88.62 106 ASP A N 1
ATOM 834 C CA . ASP A 1 106 ? -1.860 12.325 4.000 1.00 88.62 106 ASP A CA 1
ATOM 835 C C . ASP A 1 106 ? -2.383 13.082 2.759 1.00 88.62 106 ASP A C 1
ATOM 837 O O . ASP A 1 106 ? -2.408 14.315 2.734 1.00 88.62 106 ASP A O 1
ATOM 841 N N . SER A 1 107 ? -2.792 12.374 1.698 1.00 84.44 107 SER A N 1
ATOM 842 C CA . SER A 1 107 ? -3.310 13.004 0.481 1.00 84.44 107 SER A CA 1
ATOM 843 C C . SER A 1 107 ? -4.602 13.772 0.762 1.00 84.44 107 SER A C 1
ATOM 845 O O . SER A 1 107 ? -5.530 13.258 1.378 1.00 84.44 107 SER A O 1
ATOM 847 N N . THR A 1 108 ? -4.745 14.961 0.177 1.00 68.75 108 THR A N 1
ATOM 848 C CA . THR A 1 108 ? -6.011 15.716 0.176 1.00 68.75 108 THR A CA 1
ATOM 849 C C . THR A 1 108 ? -7.162 14.977 -0.517 1.00 68.75 108 THR A C 1
ATOM 851 O O . THR A 1 108 ? -8.322 15.331 -0.329 1.00 68.75 108 THR A O 1
ATOM 854 N N . THR A 1 109 ? -6.859 13.934 -1.299 1.00 68.69 109 THR A N 1
ATOM 855 C CA . THR A 1 109 ? -7.846 13.048 -1.941 1.00 68.69 109 THR A CA 1
ATOM 856 C C . THR A 1 109 ? -8.163 11.789 -1.125 1.00 68.69 109 THR A C 1
ATOM 858 O O . THR A 1 109 ? -9.018 11.000 -1.535 1.00 68.69 109 THR A O 1
ATOM 861 N N . ALA A 1 110 ? -7.527 11.614 0.043 1.00 67.19 110 ALA A N 1
ATOM 862 C CA . ALA A 1 110 ? -7.765 10.531 0.997 1.00 67.19 110 ALA A CA 1
ATOM 863 C C . ALA A 1 110 ? -9.105 10.726 1.723 1.00 67.19 110 ALA A C 1
ATOM 865 O O . ALA A 1 110 ? -9.184 11.031 2.913 1.00 67.19 110 ALA A O 1
ATOM 866 N N . THR A 1 111 ? -10.184 10.591 0.967 1.00 72.56 111 THR A N 1
ATOM 867 C CA . THR A 1 111 ? -11.547 10.590 1.491 1.00 72.56 111 THR A CA 1
ATOM 868 C C . THR A 1 111 ? -11.844 9.250 2.161 1.00 72.56 111 THR A C 1
ATOM 870 O O . THR A 1 111 ? -11.216 8.234 1.849 1.00 72.56 111 THR A O 1
ATOM 873 N N . ASP A 1 112 ? -12.840 9.214 3.051 1.00 75.00 112 ASP A N 1
ATOM 874 C CA . ASP A 1 112 ? -13.307 7.958 3.659 1.00 75.00 112 ASP A CA 1
ATOM 875 C C . ASP A 1 112 ? -13.699 6.915 2.595 1.00 75.00 112 ASP A C 1
ATOM 877 O O . ASP A 1 112 ? -13.570 5.712 2.819 1.00 75.00 112 ASP A O 1
ATOM 881 N N . ASP A 1 113 ? -14.077 7.364 1.393 1.00 80.25 113 ASP A N 1
ATOM 882 C CA . ASP A 1 113 ? -14.377 6.514 0.240 1.00 80.25 113 ASP A CA 1
ATOM 883 C C . ASP A 1 113 ? -13.192 5.674 -0.248 1.00 80.25 113 ASP A C 1
ATOM 885 O O . ASP A 1 113 ? -13.405 4.588 -0.790 1.00 80.25 113 ASP A O 1
ATOM 889 N N . MET A 1 114 ? -11.950 6.126 -0.049 1.00 82.25 114 MET A N 1
ATOM 890 C CA . MET A 1 114 ? -10.767 5.326 -0.380 1.00 82.25 114 MET A CA 1
ATOM 891 C C . MET A 1 114 ? -10.677 4.075 0.503 1.00 82.25 114 MET A C 1
ATOM 893 O O . MET A 1 114 ? -10.241 3.023 0.038 1.00 82.25 114 MET A O 1
ATOM 897 N N . TYR A 1 115 ? -11.119 4.175 1.759 1.00 83.94 115 TYR A N 1
ATOM 898 C CA . TYR A 1 115 ? -11.035 3.102 2.750 1.00 83.94 115 TYR A CA 1
ATOM 899 C C . TYR A 1 115 ? -12.263 2.179 2.742 1.00 83.94 115 TYR A C 1
ATOM 901 O O . TYR A 1 115 ? -12.213 1.083 3.299 1.00 83.94 115 TYR A O 1
ATOM 909 N N . LYS A 1 116 ? -13.347 2.561 2.052 1.00 84.44 116 LYS A N 1
ATOM 910 C CA . LYS A 1 116 ? -14.532 1.704 1.851 1.00 84.44 116 LYS A CA 1
ATOM 911 C C . LYS A 1 116 ? -14.234 0.443 1.041 1.00 84.44 116 LYS A C 1
ATOM 913 O O . LYS A 1 116 ? -14.944 -0.545 1.172 1.00 84.44 116 LYS A O 1
ATOM 918 N N . GLU A 1 117 ? -13.189 0.451 0.217 1.00 84.06 117 GLU A N 1
ATOM 919 C CA . GLU A 1 117 ? -12.796 -0.693 -0.605 1.00 84.06 117 GLU A CA 1
ATOM 920 C C . GLU A 1 117 ? -11.279 -0.880 -0.564 1.00 84.06 117 GLU A C 1
ATOM 922 O O . GLU A 1 117 ? -10.524 -0.018 -1.016 1.00 84.06 117 GLU A O 1
ATOM 927 N N . ALA A 1 118 ? -10.821 -2.049 -0.117 1.00 83.31 118 ALA A N 1
ATOM 928 C CA . ALA A 1 118 ? -9.401 -2.402 -0.097 1.00 83.31 118 ALA A CA 1
ATOM 929 C C . ALA A 1 118 ? -8.729 -2.214 -1.464 1.00 83.31 118 ALA A C 1
ATOM 931 O O . ALA A 1 118 ? -7.624 -1.687 -1.540 1.00 83.31 118 ALA A O 1
ATOM 932 N N . ALA A 1 119 ? -9.436 -2.529 -2.552 1.00 81.88 119 ALA A N 1
ATOM 933 C CA . ALA A 1 119 ? -8.932 -2.339 -3.908 1.00 81.88 119 ALA A CA 1
ATOM 934 C C . ALA A 1 119 ? -8.596 -0.871 -4.240 1.00 81.88 119 ALA A C 1
ATOM 936 O O . ALA A 1 119 ? -7.655 -0.629 -4.999 1.00 81.88 119 ALA A O 1
ATOM 937 N N . ARG A 1 120 ? -9.332 0.108 -3.688 1.00 84.50 120 ARG A N 1
ATOM 938 C CA . ARG A 1 120 ? -9.085 1.544 -3.913 1.00 84.50 120 ARG A CA 1
ATOM 939 C C . ARG A 1 120 ? -7.864 2.022 -3.143 1.00 84.50 120 ARG A C 1
ATOM 941 O O . ARG A 1 120 ? -6.993 2.659 -3.732 1.00 84.50 120 ARG A O 1
ATOM 948 N N . ALA A 1 121 ? -7.756 1.657 -1.869 1.00 84.94 121 ALA A N 1
ATOM 949 C CA . ALA A 1 121 ? -6.566 1.946 -1.073 1.00 84.94 121 ALA A CA 1
ATOM 950 C C . ALA A 1 121 ? -5.309 1.307 -1.691 1.00 84.94 121 ALA A C 1
ATOM 952 O O . ALA A 1 121 ? -4.305 1.989 -1.899 1.00 84.94 121 ALA A O 1
ATOM 953 N N . SER A 1 122 ? -5.384 0.032 -2.094 1.00 83.88 122 SER A N 1
ATOM 954 C CA . SER A 1 122 ? -4.288 -0.652 -2.790 1.00 83.88 122 SER A CA 1
ATOM 955 C C . SER A 1 122 ? -3.935 0.014 -4.124 1.00 83.88 122 SER A C 1
ATOM 957 O O . SER A 1 122 ? -2.759 0.081 -4.474 1.00 83.88 122 SER A O 1
ATOM 959 N N . GLN A 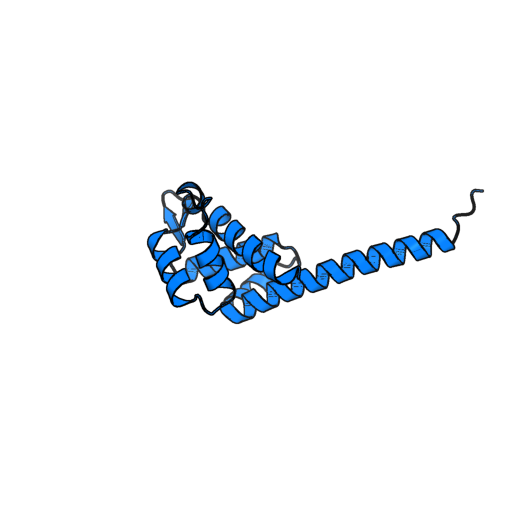1 123 ? -4.922 0.541 -4.860 1.00 85.06 123 GLN A N 1
ATOM 960 C CA . GLN A 1 123 ? -4.683 1.296 -6.095 1.00 85.06 123 GLN A CA 1
ATOM 961 C C . GLN A 1 123 ? -3.920 2.598 -5.830 1.00 85.06 123 GLN A C 1
ATOM 963 O O . GLN A 1 123 ? -3.005 2.910 -6.591 1.00 85.06 123 GLN A O 1
ATOM 968 N N . CYS A 1 124 ? -4.256 3.337 -4.767 1.00 88.38 124 CYS A N 1
ATOM 969 C CA . CYS A 1 124 ? -3.514 4.543 -4.403 1.00 88.38 124 CYS A CA 1
ATOM 970 C C . CYS A 1 124 ? -2.038 4.214 -4.145 1.00 88.38 124 CYS A C 1
ATOM 972 O O . CYS A 1 124 ? -1.156 4.791 -4.783 1.00 88.38 124 CYS A O 1
ATOM 974 N N . VAL A 1 125 ? -1.772 3.239 -3.267 1.00 89.00 125 VAL A N 1
ATOM 975 C CA . VAL A 1 125 ? -0.402 2.836 -2.909 1.00 89.00 125 VAL A CA 1
ATOM 976 C C . VAL A 1 125 ? 0.363 2.386 -4.150 1.00 89.00 125 VAL A C 1
ATOM 978 O O . VAL A 1 125 ? 1.498 2.806 -4.367 1.00 89.00 125 VAL A O 1
ATOM 981 N N . PHE A 1 126 ? -0.281 1.590 -5.004 1.00 87.88 126 PHE A N 1
ATOM 982 C CA . PHE A 1 126 ? 0.312 1.129 -6.251 1.00 87.88 126 PHE A CA 1
ATOM 983 C C . PHE A 1 126 ? 0.717 2.282 -7.173 1.00 87.88 126 PHE A C 1
ATOM 985 O O . PHE A 1 126 ? 1.843 2.296 -7.666 1.00 87.88 126 PHE A O 1
ATOM 992 N N . GLU A 1 127 ? -0.157 3.268 -7.398 1.00 87.56 127 GLU A N 1
ATOM 993 C CA . GLU A 1 127 ? 0.175 4.412 -8.256 1.00 87.56 127 GLU A CA 1
ATOM 994 C C . GLU A 1 127 ? 1.292 5.277 -7.661 1.00 87.56 127 GLU A C 1
ATOM 996 O O . GLU A 1 127 ? 2.144 5.763 -8.405 1.00 87.56 127 GLU A O 1
ATOM 1001 N N . LYS A 1 128 ? 1.356 5.405 -6.330 1.00 90.75 128 LYS A N 1
ATOM 1002 C CA . LYS A 1 128 ? 2.463 6.085 -5.647 1.00 90.75 128 LYS A CA 1
ATOM 1003 C C . LYS A 1 128 ? 3.790 5.352 -5.829 1.00 90.75 128 LYS A C 1
ATOM 1005 O O . LYS A 1 128 ? 4.761 5.968 -6.262 1.00 90.75 128 LYS A O 1
ATOM 1010 N N . VAL A 1 129 ? 3.835 4.037 -5.604 1.00 89.31 129 VAL A N 1
ATOM 1011 C CA . VAL A 1 129 ? 5.044 3.227 -5.848 1.00 89.31 129 VAL A CA 1
ATOM 1012 C C . VAL A 1 129 ? 5.453 3.297 -7.319 1.00 89.31 129 VAL A C 1
ATOM 1014 O O . VAL A 1 129 ? 6.615 3.552 -7.632 1.00 89.31 129 VAL A O 1
ATOM 1017 N N . LYS A 1 130 ? 4.498 3.145 -8.237 1.00 87.88 130 LYS A N 1
ATOM 1018 C CA . LYS A 1 130 ? 4.723 3.236 -9.683 1.00 87.88 130 LYS A CA 1
ATOM 1019 C C . LYS A 1 130 ? 5.286 4.590 -10.107 1.00 87.88 130 LYS A C 1
ATOM 1021 O O . LYS A 1 130 ? 6.165 4.616 -10.962 1.00 87.88 130 LYS A O 1
ATOM 1026 N N . ALA A 1 131 ? 4.840 5.694 -9.509 1.00 88.81 131 ALA A N 1
ATOM 1027 C CA . ALA A 1 131 ? 5.399 7.017 -9.780 1.00 88.81 131 ALA A CA 1
ATOM 1028 C C . ALA A 1 131 ? 6.895 7.093 -9.433 1.00 88.81 131 ALA A C 1
ATOM 1030 O O . ALA A 1 131 ? 7.661 7.668 -10.197 1.00 88.81 131 ALA A O 1
ATOM 1031 N N . THR A 1 132 ? 7.338 6.436 -8.355 1.00 89.88 132 THR A N 1
ATOM 1032 C CA . THR A 1 132 ? 8.771 6.395 -7.993 1.00 89.88 132 THR A CA 1
ATOM 1033 C C . THR A 1 132 ? 9.643 5.600 -8.968 1.00 89.88 132 THR A C 1
ATOM 1035 O O . THR A 1 132 ? 10.858 5.752 -8.947 1.00 89.88 132 THR A O 1
ATOM 1038 N N . CYS A 1 133 ? 9.038 4.757 -9.807 1.00 86.44 133 CYS A N 1
ATOM 1039 C CA . CYS A 1 133 ? 9.723 3.934 -10.806 1.00 86.44 133 CYS A CA 1
ATOM 1040 C C . CYS A 1 133 ? 9.699 4.537 -12.219 1.00 86.44 133 CYS A C 1
ATOM 1042 O O . CYS A 1 133 ? 10.176 3.904 -13.156 1.00 86.44 133 CYS A O 1
ATOM 1044 N N . ARG A 1 134 ? 9.085 5.714 -12.391 1.00 81.31 134 ARG A N 1
ATOM 1045 C CA . ARG A 1 134 ? 9.011 6.436 -13.672 1.00 81.31 134 ARG A CA 1
ATOM 1046 C C . ARG A 1 134 ? 10.090 7.518 -13.822 1.00 81.31 134 ARG A C 1
ATOM 1048 O O . ARG A 1 134 ? 10.101 8.180 -14.855 1.00 81.31 134 ARG A O 1
ATOM 1055 N N . ASN A 1 135 ? 10.929 7.702 -12.801 1.00 55.19 135 ASN A N 1
ATOM 1056 C CA . ASN A 1 135 ? 12.026 8.671 -12.768 1.00 55.19 135 ASN A CA 1
ATOM 1057 C C . ASN A 1 135 ? 13.342 8.047 -13.218 1.00 55.19 135 ASN A C 1
ATOM 1059 O O . ASN A 1 135 ? 13.579 6.876 -12.846 1.00 55.19 135 ASN A O 1
#

Radius of gyration: 18.71 Å; chains: 1; bounding box: 34×34×68 Å

Foldseek 3Di:
DDPPDVVVVVVVVVVVVVVVVLVVLLLVQLLVQLCVQQNPQLVVQLVVVVDSDLVSSLVSVLVSCVVLVQWDQDPNATFGDLVSLCVQLVVCCVGLQSVQSNCCNPDPPVDSVCRRHSSSSSVSSSVSSSVVSND

Sequence (135 aa):
MMGLNWQVLCLAAIFAIGVVADNNALINCIHGKYKADLGSNYETCYNRSRALRPERVKSCYQEEMKIADVVVTKDRQMTVDRQKFGEYAQTHSNNNIGKAMKECYDSTTATDDMYKEAARASQCVFEKVKATCRN

Secondary structure (DSSP, 8-state):
-----HHHHHHHHHHHHHHHHHHHHHHHHHHHHHHHHHHHHHHHHHHHT-S--HHHHHHHHHHHHHHTT-EEEETTEEEE-HHHHHHHHHHTTTSHHHHHHHHHHS-TT--HHHHT-HHHHHHHHHHHHHHHT--